Protein AF-A0A946ZPX9-F1 (afdb_monomer)

Sequence (90 aa):
MEYGLVEIFELLGALGLFLFGMKVMSDALLLLAGNKMRGILATMTSNRFLGISTGFLITSIIQSSSATTLMVVSFSNASLLTLTEAISVI

Mean predicted aligned error: 12.52 Å

pLDDT: mean 74.29, std 8.5, range [52.0, 91.94]

Foldseek 3Di:
DPCDPVNVVVVVVVVVVVVVVVVVVVVVVVVCCPPVVVVVVCVCVVDPVSVVVVVVVVCVVVVDPVSQLVVLVVCVVVVVDPPVRSVVSD

Secondary structure (DSSP, 8-state):
----HHHHHHHHHHHHHHHHHHHHHHHHHHHHTTHHHHHHHHHHHSSHHHHHHHHHHHHHHS--HHHHHHHHHHHHHTTSS-HHHHHHH-

Radius of gyration: 17.57 Å; Cα contacts (8 Å, |Δi|>4): 24; chains: 1; bounding box: 49×27×46 Å

Structure (mmCIF, N/CA/C/O backbone):
data_AF-A0A946ZPX9-F1
#
_entry.id   AF-A0A946ZPX9-F1
#
loop_
_atom_site.group_PDB
_atom_site.id
_atom_site.type_symbol
_atom_site.label_atom_id
_atom_site.label_alt_id
_atom_site.label_comp_id
_atom_site.label_asym_id
_atom_site.label_entity_id
_atom_site.label_seq_id
_atom_site.pdbx_PDB_ins_code
_atom_site.Cartn_x
_atom_site.Cartn_y
_atom_site.Cartn_z
_atom_site.occupancy
_atom_site.B_iso_or_equiv
_atom_site.auth_seq_id
_atom_site.auth_comp_id
_atom_site.auth_asym_id
_atom_site.auth_atom_id
_atom_site.pdbx_PDB_model_num
ATOM 1 N N . MET A 1 1 ? 29.432 1.283 -16.573 1.00 52.00 1 MET A N 1
ATOM 2 C CA . MET A 1 1 ? 27.999 0.938 -16.597 1.00 52.00 1 MET A CA 1
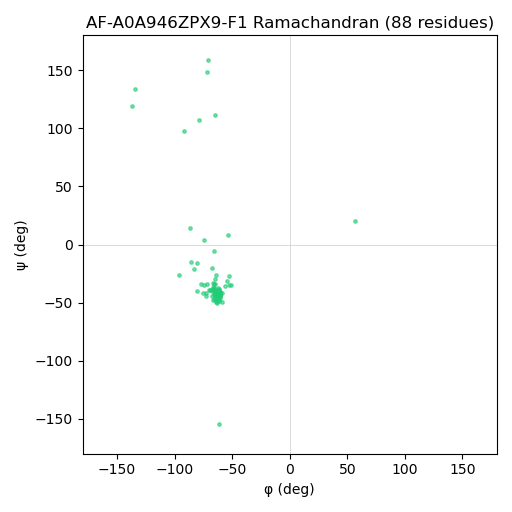ATOM 3 C C . MET A 1 1 ? 27.386 1.783 -17.692 1.00 52.00 1 MET A C 1
ATOM 5 O O . MET A 1 1 ? 27.098 2.950 -17.462 1.00 52.00 1 MET A O 1
ATOM 9 N N . GLU A 1 2 ? 27.370 1.256 -18.911 1.00 61.91 2 GLU A N 1
ATOM 10 C CA . GLU A 1 2 ? 26.792 1.934 -20.070 1.00 61.91 2 GLU A CA 1
ATOM 11 C C . GLU A 1 2 ? 25.341 1.466 -20.130 1.00 61.91 2 GLU A C 1
ATOM 13 O O . GLU A 1 2 ? 25.088 0.332 -20.519 1.00 61.91 2 GLU A O 1
ATOM 18 N N . TYR A 1 3 ? 24.418 2.271 -19.596 1.00 65.31 3 TYR A N 1
ATOM 19 C CA . TYR A 1 3 ? 23.007 1.897 -19.573 1.00 65.31 3 TYR A CA 1
ATOM 20 C C . TYR A 1 3 ? 22.503 1.812 -21.013 1.00 65.31 3 TYR A C 1
ATOM 22 O O . TYR A 1 3 ? 22.441 2.824 -21.719 1.00 65.31 3 TYR A O 1
ATOM 30 N N . GLY A 1 4 ? 22.203 0.599 -21.467 1.00 81.44 4 GLY A N 1
ATOM 31 C CA . GLY A 1 4 ? 21.758 0.358 -22.835 1.00 81.44 4 GLY A CA 1
ATOM 32 C C . GLY A 1 4 ? 20.331 0.868 -23.041 1.00 81.44 4 GLY A C 1
ATOM 33 O O . GLY A 1 4 ? 19.504 0.794 -22.136 1.00 81.44 4 GLY A O 1
ATOM 34 N N . LEU A 1 5 ? 19.993 1.324 -24.255 1.00 83.94 5 LEU A N 1
ATOM 35 C CA . LEU A 1 5 ? 18.613 1.714 -24.601 1.00 83.94 5 LEU A CA 1
ATOM 36 C C . LEU A 1 5 ? 17.591 0.621 -24.239 1.00 83.94 5 LEU A C 1
ATOM 38 O O . LEU A 1 5 ? 16.486 0.931 -23.809 1.00 83.94 5 LEU A O 1
ATOM 42 N N . VAL A 1 6 ? 17.977 -0.651 -24.361 1.00 87.75 6 VAL A N 1
ATOM 43 C CA . VAL A 1 6 ? 17.144 -1.810 -24.014 1.00 87.75 6 VAL A CA 1
ATOM 44 C C . VAL A 1 6 ? 16.795 -1.843 -22.521 1.00 87.75 6 VAL A C 1
ATOM 46 O O . VAL A 1 6 ? 15.638 -2.070 -22.189 1.00 87.75 6 VAL A O 1
ATOM 49 N N . GLU A 1 7 ? 17.738 -1.525 -21.630 1.00 87.06 7 GLU A N 1
ATOM 50 C CA . GLU A 1 7 ? 17.510 -1.509 -20.174 1.00 87.06 7 GLU A CA 1
ATOM 51 C C . GLU A 1 7 ? 16.512 -0.414 -19.772 1.00 87.06 7 GLU A C 1
ATOM 53 O O . GLU A 1 7 ? 15.694 -0.602 -18.872 1.00 87.06 7 GLU A O 1
ATOM 58 N N . ILE A 1 8 ? 16.523 0.724 -20.476 1.00 87.75 8 ILE A N 1
ATOM 59 C CA . ILE A 1 8 ? 15.543 1.799 -20.270 1.00 87.75 8 ILE A CA 1
ATOM 60 C C . ILE A 1 8 ? 14.140 1.327 -20.671 1.00 87.75 8 ILE A C 1
ATOM 62 O O . ILE A 1 8 ? 13.177 1.568 -19.941 1.00 87.75 8 ILE A O 1
ATOM 66 N N . PHE A 1 9 ? 14.009 0.634 -21.806 1.00 90.88 9 PHE A N 1
ATOM 67 C CA . PHE A 1 9 ? 12.727 0.067 -22.233 1.00 90.88 9 PHE A CA 1
ATOM 68 C C . PHE A 1 9 ? 12.239 -1.045 -21.297 1.00 90.88 9 PHE A C 1
ATOM 70 O O . PHE A 1 9 ? 11.045 -1.095 -20.999 1.00 90.88 9 PHE A O 1
ATOM 77 N N . GLU A 1 10 ? 13.135 -1.892 -20.787 1.00 90.00 10 GLU A N 1
ATOM 78 C CA . GLU A 1 10 ? 12.800 -2.903 -19.779 1.00 90.00 10 GLU A CA 1
ATOM 79 C C . GLU A 1 10 ? 12.309 -2.265 -18.478 1.00 90.00 10 GLU A C 1
ATOM 81 O O . GLU A 1 10 ? 11.283 -2.683 -17.941 1.00 90.00 10 GLU A O 1
ATOM 86 N N . LEU A 1 11 ? 12.976 -1.211 -18.002 1.00 89.06 11 LEU A N 1
ATOM 87 C CA . LEU A 1 11 ? 12.582 -0.507 -16.784 1.00 89.06 11 LEU A CA 1
ATOM 88 C C . LEU A 1 11 ? 11.220 0.184 -16.938 1.00 89.06 11 LEU A C 1
ATOM 90 O O . LEU A 1 11 ? 10.378 0.100 -16.043 1.00 89.06 11 LEU A O 1
ATOM 94 N N . LEU A 1 12 ? 10.965 0.811 -18.089 1.00 90.62 12 LEU A N 1
ATOM 95 C CA . LEU A 1 12 ? 9.660 1.397 -18.408 1.00 90.62 12 LEU A CA 1
ATOM 96 C C . LEU A 1 12 ? 8.562 0.330 -18.524 1.00 90.62 12 LEU A C 1
ATOM 98 O O . LEU A 1 12 ? 7.452 0.539 -18.031 1.00 90.62 12 LEU A O 1
ATOM 102 N N . GLY A 1 13 ? 8.868 -0.820 -19.129 1.00 91.94 13 GLY A N 1
ATOM 103 C CA . GLY A 1 13 ? 7.947 -1.951 -19.231 1.00 91.94 13 GLY A CA 1
ATOM 104 C C . GLY A 1 13 ? 7.596 -2.536 -17.863 1.00 91.94 13 GLY A C 1
ATOM 105 O O . GLY A 1 13 ? 6.415 -2.691 -17.544 1.00 91.94 13 GLY A O 1
ATOM 106 N N . ALA A 1 14 ? 8.605 -2.790 -17.026 1.00 87.88 14 ALA A N 1
ATOM 107 C CA . ALA A 1 14 ? 8.434 -3.285 -15.663 1.00 87.88 14 ALA A CA 1
ATOM 108 C C . ALA A 1 14 ? 7.628 -2.303 -14.800 1.00 87.88 14 ALA A C 1
ATOM 110 O O . ALA A 1 14 ? 6.714 -2.720 -14.086 1.00 87.88 14 ALA A O 1
ATOM 111 N N . LEU A 1 15 ? 7.902 -0.999 -14.914 1.00 84.81 15 LEU A N 1
ATOM 112 C CA . LEU A 1 15 ? 7.146 0.039 -14.218 1.00 84.81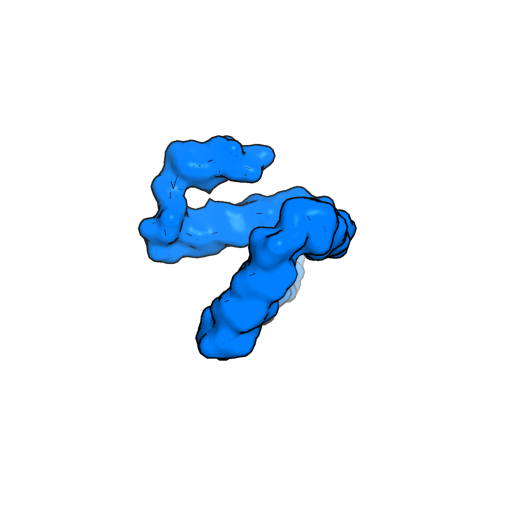 15 LEU A CA 1
ATOM 113 C C . LEU A 1 15 ? 5.687 0.095 -14.690 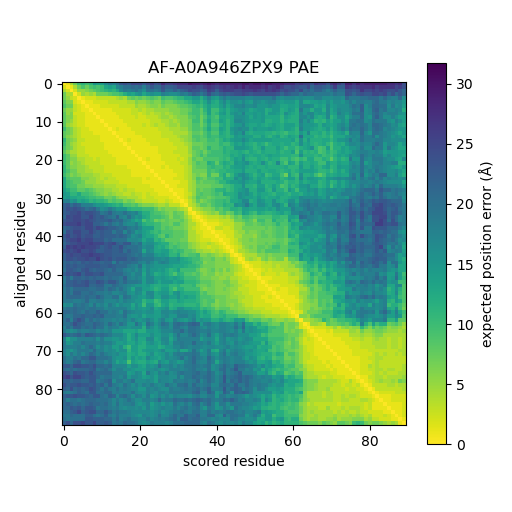1.00 84.81 15 LEU A C 1
ATOM 115 O O . LEU A 1 15 ? 4.782 0.170 -13.862 1.00 84.81 15 LEU A O 1
ATOM 119 N N . GLY A 1 16 ? 5.434 0.013 -15.999 1.00 89.00 16 GLY A N 1
ATOM 120 C CA . GLY A 1 16 ? 4.076 -0.008 -16.547 1.00 89.00 16 GLY A CA 1
ATOM 121 C C . GLY A 1 16 ? 3.254 -1.198 -16.039 1.00 89.00 16 GLY A C 1
ATOM 122 O O . GLY A 1 16 ? 2.120 -1.024 -15.588 1.00 89.00 16 GLY A O 1
ATOM 123 N N . LEU A 1 17 ? 3.850 -2.393 -16.041 1.00 90.31 17 LEU A N 1
ATOM 124 C CA . LEU A 1 17 ? 3.238 -3.616 -15.507 1.00 90.31 17 LEU A CA 1
ATOM 125 C C . LEU A 1 17 ? 2.979 -3.513 -13.999 1.00 90.31 17 LEU A C 1
ATOM 127 O O . LEU A 1 17 ? 1.913 -3.904 -13.522 1.00 90.31 17 LEU A O 1
ATOM 131 N N . PHE A 1 18 ? 3.924 -2.935 -13.259 1.00 82.19 18 PHE A N 1
ATOM 132 C CA . PHE A 1 18 ? 3.807 -2.707 -11.824 1.00 82.19 18 PHE A CA 1
ATOM 133 C C . PHE A 1 18 ? 2.664 -1.739 -11.477 1.00 82.19 18 PHE A C 1
ATOM 135 O O . PHE A 1 18 ? 1.799 -2.071 -10.665 1.00 82.19 18 PHE A O 1
ATOM 142 N N . LEU A 1 19 ? 2.607 -0.573 -12.133 1.00 81.62 19 LEU A N 1
ATOM 143 C CA . LEU A 1 19 ? 1.535 0.414 -11.949 1.00 81.62 19 LEU A CA 1
ATOM 144 C C . LEU A 1 19 ? 0.161 -0.171 -12.308 1.00 81.62 19 LEU A C 1
ATOM 146 O O . LEU A 1 19 ? -0.818 0.052 -11.593 1.00 81.62 19 LEU A O 1
ATOM 150 N N . PHE A 1 20 ? 0.089 -0.958 -13.384 1.00 86.12 20 PHE A N 1
ATOM 151 C CA . PHE A 1 20 ? -1.133 -1.661 -13.766 1.00 86.12 20 PHE A CA 1
ATOM 152 C C . PHE A 1 20 ? -1.563 -2.679 -12.701 1.00 86.12 20 PHE A C 1
ATOM 154 O O . PHE A 1 20 ? -2.728 -2.689 -12.300 1.00 86.12 20 PHE A O 1
ATOM 161 N N . GLY A 1 21 ? -0.628 -3.482 -12.185 1.00 83.75 21 GLY A N 1
ATOM 162 C CA . GLY A 1 21 ? -0.888 -4.422 -11.095 1.00 83.75 21 GLY A CA 1
ATOM 163 C C . GLY A 1 21 ? -1.405 -3.731 -9.830 1.00 83.75 21 GLY A C 1
ATOM 164 O O . GLY A 1 21 ? -2.377 -4.194 -9.233 1.00 83.75 21 GLY A O 1
ATOM 165 N N . MET A 1 22 ? -0.830 -2.581 -9.463 1.00 79.38 22 MET A N 1
ATOM 166 C CA . MET A 1 22 ? -1.310 -1.784 -8.328 1.00 79.38 22 MET A CA 1
ATOM 167 C C . MET A 1 22 ? -2.724 -1.238 -8.546 1.00 79.38 22 MET A C 1
ATOM 169 O O . MET A 1 22 ? -3.537 -1.277 -7.622 1.00 79.38 22 MET A O 1
ATOM 173 N N . LYS A 1 23 ? -3.051 -0.779 -9.761 1.00 76.75 23 LYS A N 1
ATOM 174 C CA . LYS A 1 23 ? -4.412 -0.339 -10.099 1.00 76.75 23 LYS A CA 1
ATOM 175 C C . LYS A 1 23 ? -5.417 -1.483 -9.949 1.00 76.75 23 LYS A C 1
ATOM 177 O O . LYS A 1 23 ? -6.423 -1.320 -9.266 1.00 76.75 23 LYS A O 1
ATOM 182 N N . VAL A 1 24 ? -5.110 -2.650 -10.518 1.00 81.69 24 VAL A N 1
ATOM 183 C CA . VAL A 1 24 ? -5.959 -3.849 -10.413 1.00 81.69 24 VAL A CA 1
ATOM 184 C C . VAL A 1 24 ? -6.135 -4.278 -8.955 1.00 81.69 24 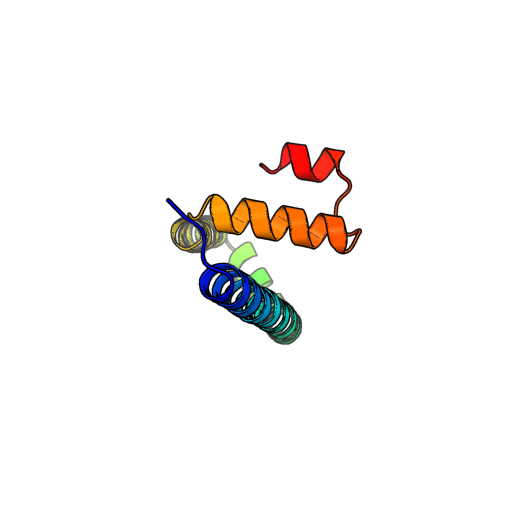VAL A C 1
ATOM 186 O O . VAL A 1 24 ? -7.242 -4.626 -8.553 1.00 81.69 24 VAL A O 1
ATOM 189 N N . MET A 1 25 ? -5.076 -4.218 -8.143 1.00 74.75 25 MET A N 1
ATOM 190 C CA . MET A 1 25 ? -5.153 -4.499 -6.709 1.00 74.75 25 MET A CA 1
ATOM 191 C C . MET A 1 25 ? -6.078 -3.511 -5.987 1.00 74.75 25 MET A C 1
ATOM 193 O O . MET A 1 25 ? -6.919 -3.941 -5.201 1.00 74.75 25 MET A O 1
ATOM 197 N N . SER A 1 26 ? -5.963 -2.212 -6.272 1.00 67.31 26 SER A N 1
ATOM 198 C CA . SER A 1 26 ? -6.826 -1.178 -5.688 1.00 67.31 26 SER A CA 1
ATOM 199 C C . SER A 1 26 ? -8.298 -1.396 -6.056 1.00 67.31 26 SER A C 1
ATOM 201 O O . SER A 1 26 ? -9.159 -1.438 -5.178 1.00 67.31 26 SER A O 1
ATOM 203 N N . ASP A 1 27 ? -8.586 -1.648 -7.336 1.00 75.25 27 ASP A N 1
ATOM 204 C CA . ASP A 1 27 ? -9.942 -1.902 -7.834 1.00 75.25 27 ASP A CA 1
ATOM 205 C C . ASP A 1 27 ? -10.537 -3.191 -7.239 1.00 75.25 27 ASP A C 1
ATOM 207 O O . ASP A 1 27 ? -11.697 -3.218 -6.819 1.00 75.25 27 ASP A O 1
ATOM 211 N N . ALA A 1 28 ? -9.738 -4.259 -7.137 1.00 75.12 28 ALA A N 1
ATOM 212 C CA . ALA A 1 28 ? -10.146 -5.512 -6.509 1.00 75.12 28 ALA A CA 1
ATOM 213 C C . ALA A 1 28 ? -10.419 -5.335 -5.010 1.00 75.12 28 ALA A C 1
ATOM 215 O O . ALA A 1 28 ? -11.408 -5.864 -4.503 1.00 75.12 28 ALA A O 1
ATOM 216 N N . LEU A 1 29 ? -9.585 -4.566 -4.304 1.00 65.94 29 LEU A N 1
ATOM 217 C CA . LEU A 1 29 ? -9.805 -4.234 -2.898 1.00 65.94 29 LEU A CA 1
ATOM 218 C C . LEU A 1 29 ? -11.077 -3.406 -2.713 1.00 65.94 29 LEU A C 1
ATOM 220 O O . LEU A 1 29 ? -11.836 -3.710 -1.799 1.00 65.94 29 LEU A O 1
ATOM 224 N N . LEU A 1 30 ? -11.363 -2.438 -3.587 1.00 65.50 30 LEU A N 1
ATOM 225 C CA . LEU A 1 30 ? -12.609 -1.660 -3.570 1.00 65.50 30 LEU A CA 1
ATOM 226 C C . LEU A 1 30 ? -13.847 -2.537 -3.827 1.00 65.50 30 LEU A C 1
ATOM 228 O O . LEU A 1 30 ? -14.861 -2.392 -3.144 1.00 65.50 30 LEU A O 1
ATOM 232 N N . LEU A 1 31 ? -13.755 -3.494 -4.755 1.00 69.81 31 LEU A N 1
ATOM 233 C CA . LEU A 1 31 ? -14.805 -4.488 -5.020 1.00 69.81 31 LEU A CA 1
ATOM 234 C C . LEU A 1 31 ? -15.027 -5.433 -3.830 1.00 69.81 31 LEU A C 1
ATOM 236 O O . LEU A 1 31 ? -16.168 -5.712 -3.452 1.00 69.81 31 LEU A O 1
ATOM 240 N N . LEU A 1 32 ? -13.944 -5.902 -3.208 1.00 64.31 32 LEU A N 1
ATOM 241 C CA . LEU A 1 32 ? -13.984 -6.716 -1.991 1.00 64.31 32 LEU A CA 1
ATOM 242 C C . LEU A 1 32 ? -14.515 -5.909 -0.793 1.00 64.31 32 LEU A C 1
ATOM 244 O O . LEU A 1 32 ? -15.213 -6.473 0.054 1.00 64.31 32 LEU A O 1
ATOM 248 N N . ALA A 1 33 ? -14.232 -4.598 -0.751 1.00 61.69 33 ALA A N 1
ATOM 249 C CA . ALA A 1 33 ? -14.590 -3.651 0.310 1.00 61.69 33 ALA A CA 1
ATOM 250 C C . ALA A 1 33 ? -16.095 -3.393 0.465 1.00 61.69 33 ALA A C 1
ATOM 252 O O . ALA A 1 33 ? -16.501 -2.728 1.418 1.00 61.69 33 ALA A O 1
ATOM 253 N N . GLY A 1 34 ? -16.932 -3.932 -0.425 1.00 68.69 34 GLY A N 1
ATOM 254 C CA . GLY A 1 34 ? -18.387 -3.866 -0.314 1.00 68.69 34 GLY A CA 1
ATOM 255 C C . GLY A 1 34 ? -18.958 -4.555 0.940 1.00 68.69 34 GLY A C 1
ATOM 256 O O . GLY A 1 34 ? -18.310 -4.734 1.972 1.00 68.69 34 GLY A O 1
ATOM 257 N N . ASN A 1 35 ? -20.215 -4.998 0.863 1.00 60.16 35 ASN A N 1
ATOM 258 C CA . ASN A 1 35 ? -20.986 -5.490 2.020 1.00 60.16 35 ASN A CA 1
ATOM 259 C C . ASN A 1 35 ? -20.295 -6.598 2.854 1.00 60.16 35 ASN A C 1
ATOM 261 O O . ASN A 1 35 ? -20.537 -6.693 4.057 1.00 60.16 35 ASN A O 1
ATOM 265 N N . LYS A 1 36 ? -19.400 -7.399 2.252 1.00 62.19 36 LYS A N 1
ATOM 266 C CA . LYS A 1 36 ? -18.607 -8.429 2.949 1.00 62.19 36 LYS A CA 1
ATOM 267 C C . LYS A 1 36 ? -17.504 -7.847 3.835 1.00 62.19 36 LYS A C 1
ATOM 269 O O . LYS A 1 36 ? -17.369 -8.283 4.976 1.00 62.19 36 LYS A O 1
ATOM 274 N N . MET A 1 37 ? -16.750 -6.857 3.358 1.00 60.47 37 MET A N 1
ATOM 275 C CA . MET A 1 37 ? -15.701 -6.204 4.150 1.00 60.47 37 MET A CA 1
ATOM 276 C C . MET A 1 37 ? -16.299 -5.456 5.336 1.00 60.47 37 MET A C 1
ATOM 278 O O . MET A 1 37 ? -15.724 -5.478 6.414 1.00 60.47 37 MET A O 1
ATOM 282 N N . ARG A 1 38 ? -17.498 -4.878 5.186 1.00 59.62 38 ARG A N 1
ATOM 283 C CA . ARG A 1 38 ? -18.229 -4.245 6.295 1.00 59.62 38 ARG A CA 1
ATOM 284 C C . ARG A 1 38 ? -18.571 -5.244 7.409 1.00 59.62 38 ARG A C 1
ATOM 286 O O . ARG A 1 38 ? -18.419 -4.915 8.580 1.00 59.62 38 ARG A O 1
ATOM 293 N N . GLY A 1 39 ? -18.967 -6.471 7.057 1.00 66.19 39 GLY A N 1
ATOM 294 C CA . GLY A 1 39 ? -19.201 -7.559 8.017 1.00 66.19 39 GLY A CA 1
ATOM 295 C C . GLY A 1 39 ? -17.915 -8.102 8.652 1.00 66.19 39 GLY A C 1
ATOM 296 O O . G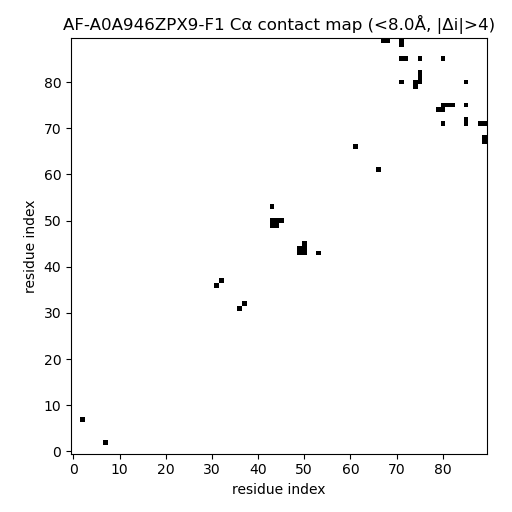LY A 1 39 ? -17.877 -8.352 9.857 1.00 66.19 39 GLY A O 1
ATOM 297 N N . ILE A 1 40 ? -16.837 -8.227 7.872 1.00 66.62 40 ILE A N 1
ATOM 298 C CA . ILE A 1 40 ? -15.516 -8.650 8.366 1.00 66.62 40 ILE A CA 1
ATOM 299 C C . ILE A 1 40 ? -14.941 -7.599 9.320 1.00 66.62 40 ILE A C 1
ATOM 301 O O . ILE A 1 40 ? -14.531 -7.948 10.421 1.00 66.62 40 ILE A O 1
ATOM 305 N N . LEU A 1 41 ? -14.989 -6.317 8.954 1.00 63.09 41 LEU A N 1
ATOM 306 C CA . LEU A 1 41 ? -14.582 -5.198 9.803 1.00 63.09 41 LEU A CA 1
ATOM 307 C C . LEU A 1 41 ? -15.434 -5.126 11.071 1.00 63.09 41 LEU A C 1
ATOM 309 O O . LEU A 1 41 ? -14.876 -4.954 12.149 1.00 63.09 41 LEU A O 1
ATOM 313 N N . ALA A 1 42 ? -16.753 -5.324 10.984 1.00 66.62 42 ALA A N 1
ATOM 314 C CA . ALA A 1 42 ? -17.625 -5.379 12.160 1.00 66.62 42 ALA A CA 1
ATOM 315 C C . ALA A 1 42 ? -17.257 -6.536 13.108 1.00 66.62 42 ALA A C 1
ATOM 317 O O . ALA A 1 42 ? -17.260 -6.358 14.320 1.00 66.62 42 ALA A O 1
ATOM 318 N N . THR A 1 43 ? -16.876 -7.697 12.571 1.00 67.31 43 THR A N 1
ATOM 319 C CA . THR A 1 43 ? -16.471 -8.870 13.370 1.00 67.31 43 THR A CA 1
ATOM 320 C C . THR A 1 43 ? -15.049 -8.728 13.927 1.00 67.31 43 THR A C 1
ATOM 322 O O . THR A 1 43 ? -14.758 -9.160 15.038 1.00 67.31 43 THR A O 1
ATOM 325 N N . MET A 1 44 ? -14.143 -8.088 13.185 1.00 63.06 44 MET A N 1
ATOM 326 C CA . MET A 1 44 ? -12.786 -7.787 13.652 1.00 63.06 44 MET A CA 1
ATOM 327 C C . MET A 1 44 ? -12.778 -6.682 14.715 1.00 63.06 44 MET A C 1
ATOM 329 O O . MET A 1 44 ? -11.979 -6.731 15.646 1.00 63.06 44 MET A O 1
ATOM 333 N N . THR A 1 45 ? -13.683 -5.706 14.615 1.00 66.25 45 THR A N 1
ATOM 334 C CA . THR A 1 45 ? -13.824 -4.622 15.603 1.00 66.25 45 THR A CA 1
ATOM 335 C C . THR A 1 45 ? -14.712 -4.991 16.791 1.00 66.25 45 THR A C 1
ATOM 337 O O . THR A 1 45 ? -14.633 -4.321 17.820 1.00 66.25 45 THR A O 1
ATOM 340 N N . SER A 1 46 ? -15.500 -6.074 16.718 1.00 74.06 46 SER A N 1
ATOM 341 C CA . SER A 1 46 ? -16.366 -6.505 17.827 1.00 74.06 46 SER A CA 1
ATOM 342 C C . SER A 1 46 ? -15.595 -6.996 19.052 1.00 74.06 46 SER A C 1
ATOM 344 O O . SER A 1 46 ? -16.156 -7.055 20.144 1.00 74.06 46 SER A O 1
ATOM 346 N N . ASN A 1 47 ? -14.323 -7.373 18.898 1.00 76.19 47 ASN A N 1
ATOM 347 C CA . ASN A 1 47 ? -13.477 -7.801 20.004 1.00 76.19 47 ASN A CA 1
ATOM 348 C C . ASN A 1 47 ? -12.078 -7.191 19.868 1.00 76.19 47 ASN A C 1
ATOM 350 O O . ASN A 1 47 ? -11.352 -7.464 18.913 1.00 76.19 47 ASN A O 1
ATOM 354 N N . ARG A 1 48 ? -11.688 -6.387 20.864 1.00 73.69 48 ARG A N 1
ATOM 355 C CA . ARG A 1 48 ? -10.414 -5.652 20.900 1.00 73.69 48 ARG A CA 1
ATOM 356 C C . ARG A 1 48 ? -9.199 -6.556 20.676 1.00 73.69 48 ARG A C 1
ATOM 358 O O . ARG A 1 48 ? -8.250 -6.130 20.031 1.00 73.69 48 ARG A O 1
ATOM 365 N N . PHE A 1 49 ? -9.234 -7.800 21.154 1.00 79.88 49 PHE A N 1
ATOM 366 C CA . PHE A 1 49 ? -8.139 -8.751 20.943 1.00 79.88 49 PHE A CA 1
ATOM 367 C C . PHE A 1 49 ? -8.070 -9.268 19.501 1.00 79.88 49 PHE A C 1
ATOM 369 O O . PHE A 1 49 ? -6.984 -9.328 18.931 1.00 79.88 49 PHE A O 1
ATOM 376 N N . LEU A 1 50 ? -9.217 -9.574 18.884 1.00 74.81 50 LEU A N 1
ATOM 377 C CA . LEU A 1 50 ? -9.274 -10.022 17.489 1.00 74.81 50 LEU A CA 1
ATOM 378 C C . LEU A 1 50 ? -8.810 -8.924 16.533 1.00 74.81 50 LEU A C 1
ATOM 380 O O . LEU A 1 50 ? -8.011 -9.215 15.646 1.00 74.81 50 LEU A O 1
ATOM 384 N N . GLY A 1 51 ? -9.243 -7.679 16.750 1.00 72.56 51 GLY A N 1
ATOM 385 C CA . GLY A 1 51 ? -8.826 -6.530 15.944 1.00 72.56 51 GLY A CA 1
ATOM 386 C C . GLY A 1 51 ? -7.322 -6.259 16.025 1.00 72.56 51 GLY A C 1
ATOM 387 O O . GLY A 1 51 ? -6.689 -6.011 15.001 1.00 72.56 51 GLY A O 1
ATOM 388 N N . ILE A 1 52 ? -6.723 -6.389 17.215 1.00 78.00 52 ILE A N 1
ATOM 389 C CA . ILE A 1 52 ? -5.269 -6.254 17.389 1.00 78.00 52 ILE A CA 1
ATOM 390 C C . ILE A 1 52 ? -4.528 -7.399 16.686 1.00 78.00 52 ILE A C 1
ATOM 392 O O . ILE A 1 52 ? -3.594 -7.132 15.938 1.00 78.00 52 ILE A O 1
ATOM 396 N N . SER A 1 53 ? -4.940 -8.659 16.861 1.00 77.19 53 SER A N 1
ATOM 397 C CA . SER A 1 53 ? -4.253 -9.800 16.232 1.00 77.19 53 SER A CA 1
ATOM 398 C C . SER A 1 53 ? -4.360 -9.804 14.706 1.00 77.19 53 SER A C 1
ATOM 400 O O . SER A 1 53 ? -3.395 -10.151 14.030 1.00 77.19 53 SER A O 1
ATOM 402 N N . THR A 1 54 ? -5.501 -9.399 14.146 1.00 72.25 54 THR A N 1
ATOM 403 C CA . THR A 1 54 ? -5.671 -9.316 12.686 1.00 72.25 54 THR A CA 1
ATOM 404 C C . THR A 1 54 ? -4.966 -8.106 12.089 1.00 72.25 54 THR A C 1
ATOM 406 O O . THR A 1 54 ? -4.280 -8.264 11.083 1.00 72.25 54 THR A O 1
ATOM 409 N N . GLY A 1 55 ? -5.030 -6.937 12.734 1.00 67.56 55 GLY A N 1
ATOM 410 C CA . GLY A 1 55 ? -4.236 -5.771 12.334 1.00 67.56 55 GLY A CA 1
ATOM 411 C C . GLY A 1 55 ? -2.728 -6.032 12.418 1.00 67.56 55 GLY A C 1
ATOM 412 O O . GLY A 1 55 ? -1.988 -5.648 11.512 1.00 67.56 55 GLY A O 1
ATOM 413 N N . PHE A 1 56 ? -2.284 -6.759 13.447 1.00 77.31 56 PHE A N 1
ATOM 414 C CA . PHE A 1 56 ? -0.900 -7.205 13.594 1.00 77.31 56 PHE A CA 1
ATOM 415 C C . PHE A 1 56 ? -0.502 -8.172 12.478 1.00 77.31 56 PHE A C 1
ATOM 417 O O . PHE A 1 56 ? 0.492 -7.922 11.814 1.00 77.31 56 PHE A O 1
ATOM 424 N N . LEU A 1 57 ? -1.293 -9.213 12.197 1.00 73.75 57 LEU A N 1
ATOM 425 C CA . LEU A 1 57 ? -0.998 -10.161 11.115 1.00 73.75 57 LEU A CA 1
ATOM 426 C C . LEU A 1 57 ? -0.934 -9.486 9.743 1.00 73.75 57 LEU A C 1
ATOM 428 O O . LEU A 1 57 ? -0.006 -9.739 8.983 1.00 73.75 57 LEU A O 1
ATOM 432 N N . ILE A 1 58 ? -1.887 -8.605 9.435 1.00 67.06 58 ILE A N 1
ATOM 433 C CA . ILE A 1 58 ? -1.913 -7.879 8.160 1.00 67.06 58 ILE A CA 1
ATOM 434 C C . ILE A 1 58 ? -0.685 -6.966 8.048 1.00 67.06 58 ILE A C 1
ATOM 436 O O . ILE A 1 58 ? 0.004 -6.997 7.032 1.00 67.06 58 ILE A O 1
ATOM 440 N N . THR A 1 59 ? -0.355 -6.218 9.103 1.00 72.19 59 THR A N 1
ATOM 441 C CA . THR A 1 59 ? 0.835 -5.347 9.133 1.00 72.19 59 THR A CA 1
ATOM 442 C C . THR A 1 59 ? 2.139 -6.148 9.070 1.00 72.19 59 THR A C 1
ATOM 444 O O . THR A 1 59 ? 3.068 -5.756 8.369 1.00 72.19 59 THR A O 1
ATOM 447 N N . SER A 1 60 ? 2.213 -7.297 9.746 1.00 69.69 60 SER A N 1
ATOM 448 C CA . SER A 1 60 ? 3.361 -8.208 9.682 1.00 69.69 60 SER A CA 1
ATOM 449 C C . SER A 1 60 ? 3.554 -8.813 8.292 1.00 69.69 60 SER A C 1
ATOM 451 O O . SER A 1 60 ? 4.686 -9.097 7.918 1.00 69.69 60 SER A O 1
ATOM 453 N N . ILE A 1 61 ? 2.482 -8.994 7.516 1.00 63.91 61 ILE A N 1
ATOM 454 C 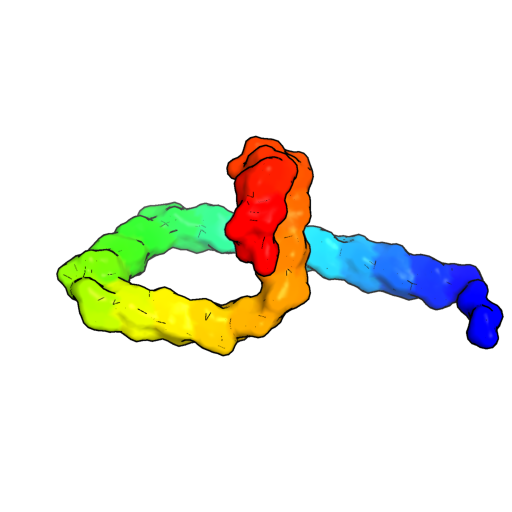CA . ILE A 1 61 ? 2.558 -9.471 6.128 1.00 63.91 61 ILE A CA 1
ATOM 455 C C . ILE A 1 61 ? 2.931 -8.326 5.173 1.00 63.91 61 ILE A C 1
ATOM 457 O O . ILE A 1 61 ? 3.732 -8.518 4.263 1.00 63.91 61 ILE A O 1
ATOM 461 N N . ILE A 1 62 ? 2.386 -7.125 5.387 1.00 69.44 62 ILE A N 1
ATOM 462 C CA . ILE A 1 62 ? 2.575 -5.941 4.526 1.00 69.44 62 ILE A CA 1
ATOM 463 C C . ILE A 1 62 ? 3.849 -5.147 4.907 1.00 69.44 62 ILE A C 1
ATOM 465 O O . ILE A 1 62 ? 4.052 -4.047 4.415 1.00 69.44 62 ILE A O 1
ATOM 469 N N . GLN A 1 63 ? 4.760 -5.718 5.710 1.00 65.38 63 GLN A N 1
ATOM 470 C CA . GLN A 1 63 ? 6.004 -5.141 6.279 1.00 65.38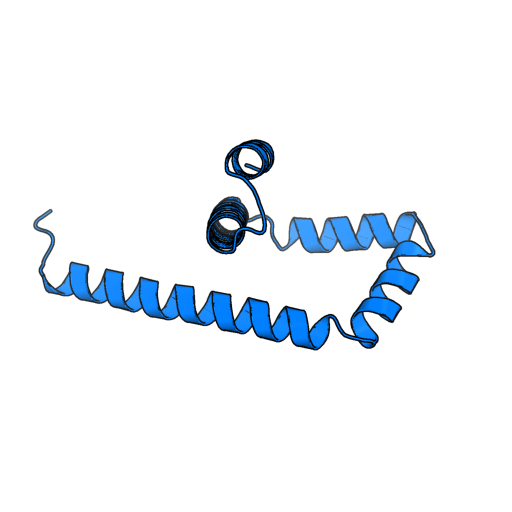 63 GLN A CA 1
ATOM 471 C C . GLN A 1 63 ? 7.003 -4.494 5.280 1.00 65.38 63 GLN A C 1
ATOM 473 O O . GLN A 1 63 ? 8.134 -4.166 5.628 1.00 65.38 63 GLN A O 1
ATOM 478 N N . SER A 1 64 ? 6.651 -4.333 4.012 1.00 70.94 64 SER A N 1
ATOM 479 C CA . SER A 1 64 ? 7.467 -3.632 3.038 1.00 70.94 64 SER A CA 1
ATOM 480 C C . SER A 1 64 ? 7.315 -2.120 3.199 1.00 70.94 64 SER A C 1
ATOM 482 O O . SER A 1 64 ? 6.329 -1.529 2.762 1.00 70.94 64 SER A O 1
ATOM 484 N N . SER A 1 65 ? 8.347 -1.469 3.738 1.00 72.94 65 SER A N 1
ATOM 485 C CA . SER A 1 65 ? 8.469 -0.005 3.733 1.00 72.94 65 SER A CA 1
ATOM 486 C C . SER A 1 65 ? 8.352 0.571 2.313 1.00 72.94 65 SER A C 1
ATOM 488 O O . SER A 1 65 ? 7.802 1.650 2.127 1.00 72.94 65 SER A O 1
ATOM 490 N N . SER A 1 66 ? 8.798 -0.174 1.291 1.00 71.00 66 SER A N 1
ATOM 491 C CA . SER A 1 66 ? 8.659 0.209 -0.120 1.00 71.00 66 SER A CA 1
ATOM 492 C C . SER A 1 66 ? 7.206 0.184 -0.597 1.00 71.00 66 SER A C 1
ATOM 494 O O . SER A 1 66 ? 6.797 1.077 -1.336 1.00 71.00 66 SER A O 1
ATOM 496 N N . ALA A 1 67 ? 6.411 -0.796 -0.160 1.00 69.75 67 ALA A N 1
ATOM 497 C CA . ALA A 1 67 ? 4.983 -0.830 -0.464 1.00 69.75 67 ALA A CA 1
ATOM 498 C C . ALA A 1 67 ? 4.251 0.351 0.192 1.00 69.75 67 ALA A C 1
ATOM 500 O O . ALA A 1 67 ? 3.446 1.002 -0.473 1.00 69.75 67 ALA A O 1
ATOM 501 N N . THR A 1 68 ? 4.589 0.684 1.444 1.00 74.62 68 THR A N 1
ATOM 502 C CA . THR A 1 68 ? 4.031 1.847 2.154 1.00 74.62 68 THR A CA 1
ATOM 503 C C . THR A 1 68 ? 4.315 3.151 1.409 1.00 74.62 68 THR A C 1
ATOM 505 O O . THR A 1 68 ? 3.385 3.906 1.126 1.00 74.62 68 THR A O 1
ATOM 508 N N . THR A 1 69 ? 5.564 3.393 1.001 1.00 78.12 69 THR A N 1
ATOM 509 C CA . THR A 1 69 ? 5.932 4.602 0.246 1.00 78.12 69 THR A CA 1
ATOM 510 C C . THR A 1 69 ? 5.182 4.701 -1.082 1.00 78.12 69 THR A C 1
ATOM 512 O O . THR A 1 69 ? 4.667 5.765 -1.426 1.00 78.12 69 THR A O 1
ATOM 515 N N . LEU A 1 70 ? 5.069 3.599 -1.827 1.00 72.75 70 LEU A N 1
ATOM 516 C CA . LEU A 1 70 ? 4.372 3.585 -3.118 1.00 72.75 70 LEU A CA 1
ATOM 517 C C . LEU A 1 70 ? 2.866 3.824 -2.962 1.00 72.75 70 LEU A C 1
ATOM 519 O O . LEU A 1 70 ? 2.267 4.534 -3.771 1.00 72.75 70 LEU A O 1
ATOM 523 N N . MET A 1 71 ? 2.266 3.299 -1.895 1.00 78.00 71 MET A N 1
ATOM 524 C CA . MET A 1 71 ? 0.855 3.497 -1.572 1.00 78.00 71 MET A CA 1
ATOM 525 C C . MET A 1 71 ? 0.565 4.957 -1.192 1.00 78.00 71 MET A C 1
ATOM 527 O O . MET A 1 71 ? -0.371 5.554 -1.722 1.00 78.00 71 MET A O 1
ATOM 531 N N . VAL A 1 72 ? 1.417 5.569 -0.364 1.00 78.75 72 VAL A N 1
ATOM 532 C CA . VAL A 1 72 ? 1.321 6.990 0.014 1.00 78.75 72 VAL A CA 1
ATOM 533 C C . VAL A 1 72 ? 1.481 7.909 -1.204 1.00 78.75 72 VAL A C 1
ATOM 535 O O . VAL A 1 72 ? 0.680 8.827 -1.390 1.00 78.75 72 VAL A O 1
ATOM 538 N N . VAL A 1 73 ? 2.455 7.635 -2.080 1.00 76.38 73 VAL A N 1
ATOM 539 C CA . VAL A 1 73 ? 2.644 8.384 -3.337 1.00 76.38 73 VAL A CA 1
ATOM 540 C C . VAL A 1 73 ? 1.426 8.236 -4.257 1.00 76.38 73 VAL A C 1
ATOM 542 O O . VAL A 1 73 ? 0.950 9.228 -4.812 1.00 76.38 73 VAL A O 1
ATOM 545 N N . SER A 1 74 ? 0.870 7.027 -4.381 1.00 69.69 74 SER A N 1
ATOM 546 C CA . SER A 1 74 ? -0.328 6.772 -5.191 1.00 69.69 74 SER A CA 1
ATOM 547 C C . SER A 1 74 ? -1.571 7.484 -4.644 1.00 69.69 74 SER A C 1
ATOM 549 O O . SER A 1 74 ? -2.384 7.980 -5.423 1.00 69.69 74 SER A O 1
ATOM 551 N N . PHE A 1 75 ? -1.733 7.556 -3.323 1.00 76.69 75 PHE A N 1
ATOM 552 C CA . PHE A 1 75 ? -2.857 8.247 -2.685 1.00 76.69 75 PHE A CA 1
ATOM 553 C C . PHE A 1 75 ? -2.728 9.766 -2.739 1.00 76.69 75 PHE A C 1
ATOM 555 O O . PHE A 1 75 ? -3.732 10.452 -2.936 1.00 76.69 75 PHE A O 1
ATOM 562 N N . SER A 1 76 ? -1.506 10.294 -2.653 1.00 74.31 76 SER A N 1
ATOM 563 C CA . SER A 1 76 ? -1.262 11.716 -2.891 1.00 74.31 76 SER A CA 1
ATOM 564 C C . SER A 1 76 ? -1.5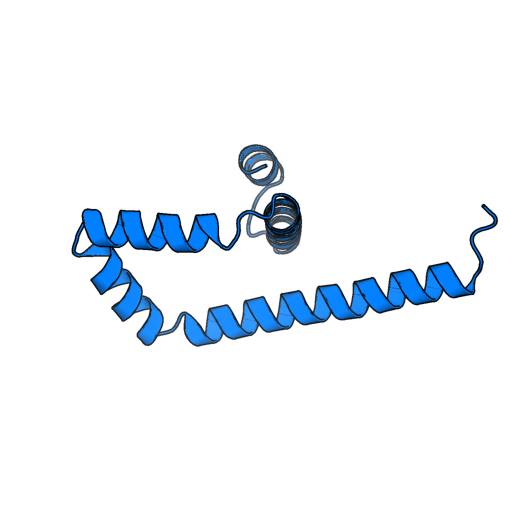63 12.106 -4.342 1.00 74.31 76 SER A C 1
ATOM 566 O O . SER A 1 76 ? -2.235 13.108 -4.585 1.00 74.31 76 SER A O 1
ATOM 568 N N . ASN A 1 77 ? -1.182 11.264 -5.310 1.00 72.06 77 ASN A N 1
ATOM 569 C CA . ASN A 1 77 ? -1.526 11.465 -6.720 1.00 72.06 77 ASN A CA 1
ATOM 570 C C . ASN A 1 77 ? -3.049 11.427 -6.964 1.00 72.06 77 ASN A C 1
ATOM 572 O O . ASN A 1 77 ? -3.574 12.235 -7.726 1.00 72.06 77 ASN A O 1
ATOM 576 N N . ALA A 1 78 ? -3.772 10.558 -6.251 1.00 72.31 78 ALA A N 1
ATOM 577 C CA . ALA A 1 78 ? -5.232 10.481 -6.290 1.00 72.31 78 ALA A CA 1
ATOM 578 C C . ALA A 1 78 ? -5.952 11.623 -5.532 1.00 72.31 78 ALA A C 1
ATOM 580 O O . ALA A 1 78 ? -7.178 11.598 -5.436 1.00 72.31 78 ALA A O 1
ATOM 581 N N . SER A 1 79 ? -5.224 12.613 -4.989 1.00 73.69 79 SER A N 1
ATOM 582 C CA . SER A 1 79 ? -5.748 13.691 -4.122 1.00 73.69 79 SER A CA 1
ATOM 583 C C . SER A 1 79 ? -6.474 13.200 -2.8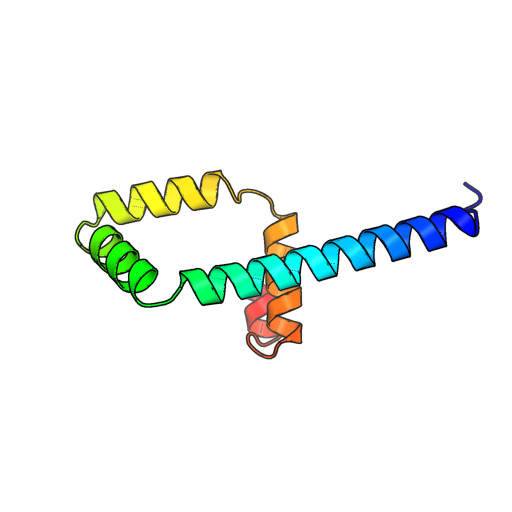62 1.00 73.69 79 SER A C 1
ATOM 585 O O . SER A 1 79 ? -7.250 13.937 -2.258 1.00 73.69 79 SER A O 1
ATOM 587 N N . LEU A 1 80 ? -6.217 11.955 -2.454 1.00 68.06 80 LEU A N 1
ATOM 588 C CA . LEU A 1 80 ? -6.761 11.367 -1.228 1.00 68.06 80 LEU A CA 1
ATOM 589 C C . LEU A 1 80 ? -5.934 11.753 0.004 1.00 68.06 80 LEU A C 1
ATOM 591 O O . LEU A 1 80 ? -6.448 11.681 1.115 1.00 68.06 80 LEU A O 1
ATOM 595 N N . LEU A 1 81 ? -4.673 12.152 -0.196 1.00 78.69 81 LEU A N 1
ATOM 596 C CA . LEU A 1 81 ? -3.766 12.644 0.840 1.00 78.69 81 LEU A CA 1
ATOM 597 C C . LEU A 1 81 ? -3.043 13.906 0.361 1.00 78.69 81 LEU A C 1
ATOM 599 O O . LEU A 1 81 ? -2.501 13.952 -0.748 1.00 78.69 81 LEU A O 1
ATOM 603 N N . THR A 1 82 ? -2.981 14.926 1.209 1.00 80.06 82 THR A N 1
ATOM 604 C CA . THR A 1 82 ? -2.117 16.088 0.978 1.00 80.06 82 THR A CA 1
ATOM 605 C C . THR A 1 82 ? -0.646 15.709 1.157 1.00 80.06 82 THR A C 1
ATOM 607 O O . THR A 1 82 ? -0.312 14.739 1.837 1.00 80.06 82 THR A O 1
ATOM 610 N N . LEU A 1 83 ? 0.265 16.491 0.570 1.00 76.38 83 LEU A N 1
ATOM 611 C CA . LEU A 1 83 ? 1.709 16.256 0.700 1.00 76.38 83 LEU A CA 1
ATOM 612 C C . LEU A 1 83 ? 2.157 16.236 2.176 1.00 76.38 83 LEU A C 1
ATOM 614 O O . LEU A 1 83 ? 3.009 15.442 2.562 1.00 76.38 83 LEU A O 1
ATOM 618 N N . THR A 1 84 ? 1.539 17.073 3.010 1.00 82.00 84 THR A N 1
ATOM 619 C CA . THR A 1 84 ? 1.798 17.148 4.454 1.00 82.00 84 THR A CA 1
ATOM 620 C C . THR A 1 84 ? 1.364 15.875 5.185 1.00 82.00 84 THR A C 1
ATOM 622 O O . THR A 1 84 ? 2.084 15.377 6.050 1.00 82.00 84 THR A O 1
ATOM 625 N N . GLU A 1 85 ? 0.208 15.316 4.821 1.00 73.94 85 GLU A N 1
ATOM 626 C CA . GLU A 1 85 ? -0.278 14.046 5.375 1.00 73.94 85 GLU A CA 1
ATOM 627 C C . GLU A 1 85 ? 0.578 12.871 4.892 1.00 73.94 85 GLU A C 1
ATOM 629 O O . GLU A 1 85 ? 0.925 12.003 5.684 1.00 73.94 85 GLU A O 1
ATOM 634 N N . ALA A 1 86 ? 1.000 12.883 3.626 1.00 74.94 86 ALA A N 1
ATOM 635 C CA . ALA A 1 86 ? 1.884 11.873 3.052 1.00 74.94 86 ALA A CA 1
ATOM 636 C C . ALA A 1 86 ? 3.249 11.804 3.763 1.00 74.94 86 ALA A C 1
ATOM 638 O O . ALA A 1 86 ? 3.708 10.716 4.105 1.00 74.94 86 ALA A O 1
ATOM 639 N N . ILE A 1 87 ? 3.866 12.958 4.045 1.00 78.19 87 ILE A N 1
ATOM 640 C CA . ILE A 1 87 ? 5.138 13.044 4.788 1.00 78.19 87 ILE A CA 1
ATOM 641 C C . ILE A 1 87 ? 4.990 12.537 6.230 1.00 78.19 87 ILE A C 1
ATOM 643 O O . ILE A 1 87 ? 5.960 12.069 6.806 1.00 78.19 87 ILE A O 1
ATOM 647 N N . SER A 1 88 ? 3.790 12.608 6.811 1.00 75.00 88 SER A N 1
ATOM 648 C CA . SER A 1 88 ? 3.538 12.151 8.185 1.00 75.00 88 SER A CA 1
ATOM 649 C C . SER A 1 88 ? 3.339 10.632 8.304 1.00 75.00 88 SER A C 1
ATOM 651 O O . SER A 1 88 ? 3.361 10.106 9.415 1.00 75.00 88 SER A O 1
ATOM 653 N N . VAL A 1 89 ? 3.087 9.935 7.189 1.00 70.69 89 VAL A N 1
ATOM 654 C CA . VAL A 1 89 ? 2.816 8.483 7.146 1.00 70.69 89 VAL A CA 1
ATOM 655 C C . VAL A 1 89 ? 4.075 7.661 6.831 1.00 70.69 89 VAL A C 1
ATOM 657 O O . VAL A 1 89 ? 4.133 6.488 7.203 1.00 70.69 89 VAL A O 1
ATOM 660 N N . ILE A 1 90 ? 5.056 8.256 6.143 1.00 68.00 90 ILE A N 1
ATOM 661 C CA . ILE A 1 90 ? 6.385 7.674 5.863 1.00 68.00 90 ILE A CA 1
ATOM 662 C C . ILE A 1 90 ? 7.294 7.879 7.076 1.00 68.00 90 ILE A C 1
ATOM 664 O O . ILE A 1 90 ? 7.997 6.909 7.439 1.00 68.00 90 ILE A O 1
#

Solvent-accessible surface area (backbone atoms only — not comparable to full-atom values): 5127 Å² total; per-residue (Å²): 137,81,85,48,74,65,56,54,52,50,52,52,50,53,48,52,52,48,56,50,52,51,50,54,49,53,53,50,48,58,63,53,52,39,79,63,36,54,52,50,51,51,61,31,64,71,35,73,66,54,34,50,54,50,53,46,52,51,50,67,71,60,66,44,68,68,57,52,51,53,49,42,54,53,34,37,74,69,68,77,31,54,72,71,57,40,65,72,73,109